Protein AF-A0A937CBD1-F1 (afdb_monomer_lite)

Secondary structure (DSSP, 8-state):
-HHHHHHHHHHHHHHHHHHHHHHHHHHHHHHHHHHHHHHHHHHHHHHHTSHHHHHHHHHHHHHHHHHHHHHHHHHHHHHHHHHHHHHHHHHHHHTT-

Sequence (97 aa):
MKQLIKTIHSKLKDWYYYQELKELSAAAFAIFIVWFLYNYGKIILDWVFTEKGQLYTVFFMAGVVICIAIKMYYRVMVIKYHDKDTQIELFSELNKE

Radius of gyration: 22.97 Å; chains: 1; bounding box: 50×26×62 Å

Foldseek 3Di:
DVVVVVVVVVVVVVVVVVVVVVVVVVVVVVVVVVVCCVVCVVVLVVQCPDPVNVVVVVVVVVVVVVVVVVVVVVVVVVVVVVVVVVVVVVVVVVVVD

pLDDT: m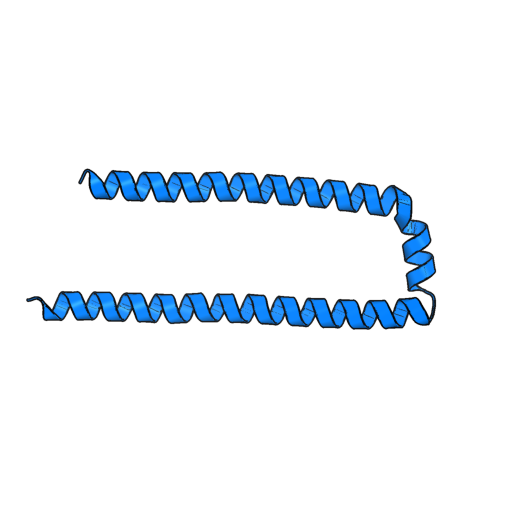ean 72.54, std 13.59, range [42.34, 91.38]

Structure (mmCIF, N/CA/C/O backbone):
data_AF-A0A937CBD1-F1
#
_entry.id   AF-A0A937CBD1-F1
#
loop_
_atom_site.group_PDB
_atom_site.id
_atom_site.type_symbol
_atom_site.label_atom_id
_atom_site.label_alt_id
_atom_site.label_comp_id
_atom_site.label_asym_id
_atom_site.label_entity_id
_atom_site.label_seq_id
_atom_site.pdbx_PDB_ins_code
_atom_site.Cartn_x
_atom_site.Cartn_y
_atom_site.Cartn_z
_atom_site.occupancy
_atom_site.B_iso_or_equiv
_atom_site.auth_seq_id
_atom_site.auth_comp_id
_atom_site.auth_asym_id
_atom_site.auth_atom_id
_atom_site.pdbx_PDB_model_num
ATOM 1 N N . MET A 1 1 ? -32.453 12.299 27.521 1.00 49.97 1 MET A N 1
ATOM 2 C CA . MET A 1 1 ? -32.849 12.462 26.097 1.00 49.97 1 MET A CA 1
ATOM 3 C C . MET A 1 1 ? -31.948 13.400 25.286 1.00 49.97 1 MET A C 1
ATOM 5 O O . MET A 1 1 ? -31.414 12.946 24.284 1.00 49.97 1 MET A O 1
ATOM 9 N N . LYS A 1 2 ? -31.715 14.664 25.684 1.00 49.94 2 LYS A N 1
ATOM 10 C CA . LYS A 1 2 ? -30.884 15.608 24.893 1.00 49.94 2 LYS A CA 1
ATOM 11 C C . LYS A 1 2 ? -29.427 15.158 24.668 1.00 49.94 2 LYS A C 1
ATOM 13 O O . LYS A 1 2 ? -28.897 15.392 23.590 1.00 49.94 2 LYS A O 1
ATOM 18 N N . GLN A 1 3 ? -28.795 14.499 25.645 1.00 53.56 3 GLN A N 1
ATOM 19 C CA . GLN A 1 3 ? -27.431 13.962 25.497 1.00 53.56 3 GLN A CA 1
ATOM 20 C C . GLN A 1 3 ? -27.368 12.775 24.527 1.00 53.56 3 GLN A C 1
ATOM 22 O O . GLN A 1 3 ? -26.533 12.782 23.635 1.00 53.56 3 GLN A O 1
ATOM 27 N N . LEU A 1 4 ? -28.303 11.823 24.627 1.00 54.75 4 LEU A N 1
ATOM 28 C CA . LEU A 1 4 ? -28.409 10.674 23.716 1.00 54.75 4 LEU A CA 1
ATOM 29 C C . LEU A 1 4 ? -28.546 11.104 22.249 1.00 54.75 4 LEU A C 1
ATOM 31 O O . LEU A 1 4 ? -27.819 10.611 21.393 1.00 54.75 4 LEU A O 1
ATOM 35 N N . ILE A 1 5 ? -29.409 12.084 21.968 1.00 58.75 5 ILE A N 1
ATOM 36 C CA . ILE A 1 5 ? -29.596 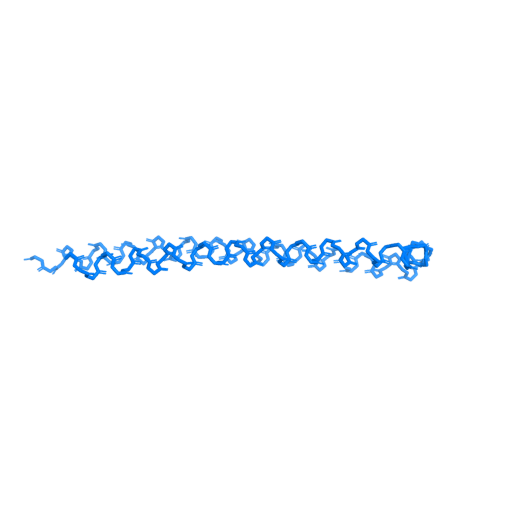12.613 20.607 1.00 58.75 5 ILE A CA 1
ATOM 37 C C . ILE A 1 5 ? -28.313 13.292 20.102 1.00 58.75 5 ILE A C 1
ATOM 39 O O . ILE A 1 5 ? -27.936 13.105 18.948 1.00 58.75 5 ILE A O 1
ATOM 43 N N . LYS A 1 6 ? -27.595 14.024 20.965 1.00 54.03 6 LYS A N 1
ATOM 44 C CA . LYS A 1 6 ? -26.311 14.655 20.615 1.00 54.03 6 LYS A CA 1
ATOM 45 C C . LYS A 1 6 ? -25.232 13.623 20.276 1.00 54.03 6 LYS A C 1
ATOM 47 O O . LYS A 1 6 ? -24.532 13.798 19.284 1.00 54.03 6 LYS A O 1
ATOM 52 N N . THR A 1 7 ? -25.126 12.549 21.058 1.00 63.47 7 THR A N 1
ATOM 53 C CA . THR A 1 7 ? -24.139 11.479 20.844 1.00 63.47 7 THR A CA 1
ATOM 54 C C . THR A 1 7 ? -24.434 10.681 19.576 1.00 63.47 7 THR A C 1
ATOM 56 O O . THR A 1 7 ? -23.517 10.375 18.818 1.00 63.47 7 THR A O 1
ATOM 59 N N . ILE A 1 8 ? -25.709 10.390 19.299 1.00 60.75 8 ILE A N 1
ATOM 60 C CA . ILE A 1 8 ? -26.123 9.708 18.065 1.00 60.75 8 ILE A CA 1
ATOM 61 C C . ILE A 1 8 ? -25.824 10.584 16.843 1.00 60.75 8 ILE A C 1
ATOM 63 O O . ILE A 1 8 ? -25.272 10.096 15.860 1.00 60.75 8 ILE A O 1
ATOM 67 N N . HIS A 1 9 ? -26.122 11.884 16.913 1.00 63.47 9 HIS A N 1
ATOM 68 C CA . HIS A 1 9 ? -25.884 12.807 15.804 1.00 63.47 9 HIS A CA 1
ATOM 69 C C . HIS A 1 9 ? -24.387 13.038 15.537 1.00 63.47 9 HIS A C 1
ATOM 71 O O . HIS A 1 9 ? -23.979 13.095 14.380 1.00 63.47 9 HIS A O 1
ATOM 77 N N . SER A 1 10 ? -23.554 13.114 16.584 1.00 59.31 10 SER A N 1
ATOM 78 C CA . SER A 1 10 ? -22.092 13.182 16.434 1.00 59.31 10 SER A CA 1
ATOM 79 C C . SER A 1 10 ? -21.538 11.900 15.811 1.00 59.31 10 SER A C 1
ATOM 81 O O . SER A 1 10 ? -20.811 11.989 14.827 1.00 59.31 10 SER A O 1
ATOM 83 N N . LYS A 1 11 ? -21.946 10.719 16.299 1.00 60.81 11 LYS A N 1
ATOM 84 C CA . LYS A 1 11 ? -21.495 9.437 15.736 1.00 60.81 11 LYS A CA 1
ATOM 85 C C . LYS A 1 11 ? -21.907 9.267 14.273 1.00 60.81 11 LYS A C 1
ATOM 87 O O . LYS A 1 11 ? -21.089 8.826 13.480 1.00 60.81 11 LYS A O 1
ATOM 92 N N . LEU A 1 12 ? -23.133 9.643 13.900 1.00 56.78 12 LEU A N 1
ATOM 93 C CA . LEU A 1 12 ? -23.606 9.596 12.508 1.00 56.78 12 LEU A CA 1
ATOM 94 C C . LEU A 1 12 ? -22.832 10.551 11.599 1.00 56.78 12 LEU A C 1
ATOM 96 O O . LEU A 1 12 ? -22.447 10.167 10.497 1.00 56.78 12 LEU A O 1
ATOM 100 N N . LYS A 1 13 ? -22.587 11.780 12.065 1.00 52.16 13 LYS A N 1
ATOM 101 C CA . LYS A 1 13 ? -21.843 12.781 11.301 1.00 52.16 13 LYS A CA 1
ATOM 102 C C . LYS A 1 13 ? -20.391 12.358 11.093 1.00 52.16 13 LYS A C 1
ATOM 104 O O . LYS A 1 13 ? -19.908 12.464 9.971 1.00 52.16 13 LYS A O 1
ATOM 109 N N . ASP A 1 14 ? -19.736 11.844 12.132 1.00 56.56 14 ASP A N 1
ATOM 110 C CA . ASP A 1 14 ? -18.359 11.356 12.040 1.00 56.56 14 ASP A CA 1
ATOM 111 C C . ASP A 1 14 ? -18.260 10.153 11.103 1.00 56.56 14 ASP A C 1
ATOM 113 O O . ASP A 1 14 ? -17.352 10.109 10.283 1.00 56.56 14 ASP A O 1
ATOM 117 N N . TRP A 1 15 ? -19.214 9.218 11.159 1.00 56.53 15 TRP A N 1
ATOM 118 C CA . TRP A 1 15 ? -19.231 8.042 10.284 1.00 56.53 15 TRP A CA 1
ATOM 119 C C . TRP A 1 15 ? -19.436 8.414 8.811 1.00 56.53 15 TRP A C 1
ATOM 121 O O . TRP A 1 15 ? -18.713 7.922 7.946 1.00 56.53 15 TRP A O 1
ATOM 131 N N . TYR A 1 16 ? -20.368 9.330 8.540 1.00 55.47 16 TYR A N 1
ATOM 132 C CA . TYR A 1 16 ? -20.672 9.807 7.192 1.00 55.47 16 TYR A CA 1
ATOM 133 C C . TYR A 1 16 ? -19.504 10.610 6.593 1.00 55.47 16 TYR A C 1
ATOM 135 O O . TYR A 1 16 ? -19.044 10.303 5.495 1.00 55.47 16 TYR A O 1
ATOM 143 N N . TYR A 1 17 ? -18.930 11.555 7.351 1.00 55.91 17 TYR A N 1
ATOM 144 C CA . TYR A 1 17 ? -17.746 12.307 6.913 1.00 55.91 17 TYR A CA 1
ATOM 145 C C . TYR A 1 17 ? -16.526 11.404 6.699 1.00 55.91 17 TYR A C 1
ATOM 147 O O . TYR A 1 17 ? -15.788 11.596 5.733 1.00 55.91 17 TYR A O 1
ATOM 155 N N . TYR A 1 18 ? -16.305 10.408 7.568 1.00 59.34 18 TYR A N 1
ATOM 156 C CA . TYR A 1 18 ? -15.208 9.452 7.388 1.00 59.34 18 TYR A CA 1
ATOM 157 C C . TYR A 1 18 ? -15.387 8.594 6.141 1.00 59.34 18 TYR A C 1
ATOM 159 O O . TYR A 1 18 ? -14.397 8.230 5.507 1.00 59.34 18 TYR A O 1
ATOM 167 N N . GLN A 1 19 ? -16.626 8.244 5.802 1.00 65.69 19 GLN A N 1
ATOM 168 C CA . GLN A 1 19 ? -16.912 7.429 4.633 1.00 65.69 19 GLN A CA 1
ATOM 169 C C . GLN A 1 19 ? -16.664 8.210 3.339 1.00 65.69 19 GLN A C 1
ATOM 171 O O . GLN A 1 19 ? -15.934 7.721 2.479 1.00 65.69 19 GLN A O 1
ATOM 176 N N . GLU A 1 20 ? -17.146 9.450 3.244 1.00 65.06 20 GLU A N 1
ATOM 177 C CA . GLU A 1 20 ? -16.898 10.307 2.078 1.00 65.06 20 GLU A CA 1
ATOM 178 C C . GLU A 1 20 ? -15.404 10.633 1.905 1.00 65.06 20 GLU A C 1
ATOM 180 O O . GLU A 1 20 ? -14.868 10.532 0.802 1.00 65.06 20 GLU A O 1
ATOM 185 N N . LEU A 1 21 ? -14.682 10.936 2.993 1.00 67.69 21 LEU A N 1
ATOM 186 C CA . LEU A 1 21 ? -13.224 11.134 2.956 1.00 67.69 21 LEU A CA 1
ATOM 187 C C . LEU A 1 21 ? -12.471 9.871 2.521 1.00 67.69 21 LEU A C 1
ATOM 189 O O . LEU A 1 21 ? -11.462 9.947 1.811 1.00 67.69 21 LEU A O 1
ATOM 193 N N . LYS A 1 22 ? -12.948 8.696 2.933 1.00 71.56 22 LYS A N 1
ATOM 194 C CA . LYS A 1 22 ? -12.368 7.410 2.536 1.00 71.56 22 LYS A CA 1
ATOM 195 C C . LYS A 1 22 ? -12.604 7.119 1.054 1.00 71.56 22 LYS A C 1
ATOM 197 O O . LYS A 1 22 ? -11.698 6.627 0.387 1.00 71.56 22 LYS A O 1
ATOM 202 N N . GLU A 1 23 ? -13.782 7.436 0.533 1.00 73.69 23 GLU A N 1
ATOM 203 C CA . GLU A 1 23 ? -14.103 7.282 -0.889 1.00 73.69 23 GLU A CA 1
ATOM 204 C C . GLU A 1 23 ? -13.314 8.275 -1.753 1.00 73.69 23 GLU A C 1
ATOM 206 O O . GLU A 1 23 ? -12.708 7.873 -2.747 1.00 73.69 23 GLU A O 1
ATOM 211 N N . LEU A 1 24 ? -13.208 9.536 -1.326 1.00 73.50 24 LEU A N 1
ATOM 212 C CA . LEU A 1 24 ? -12.393 10.559 -1.990 1.00 73.50 24 LEU A CA 1
ATOM 213 C C . LEU A 1 24 ? -10.904 10.202 -2.011 1.00 73.50 24 LEU A C 1
ATOM 215 O O . LEU A 1 24 ? -10.258 10.313 -3.052 1.00 73.50 24 LEU A O 1
ATOM 219 N N . SER A 1 25 ? -10.350 9.744 -0.887 1.00 71.56 25 SER A N 1
ATOM 220 C CA . SER A 1 25 ? -8.946 9.314 -0.830 1.00 71.56 25 SER A CA 1
ATOM 221 C C . SER A 1 25 ? -8.693 8.055 -1.659 1.00 71.56 25 SER A C 1
ATOM 223 O O . SER A 1 25 ? -7.666 7.977 -2.332 1.00 71.56 25 SER A O 1
ATOM 225 N N . ALA A 1 26 ? -9.634 7.105 -1.692 1.00 76.12 26 ALA A N 1
ATOM 226 C CA . ALA A 1 26 ? -9.548 5.936 -2.564 1.00 76.12 26 ALA A CA 1
ATOM 227 C C . ALA A 1 26 ? -9.606 6.320 -4.051 1.00 76.12 26 ALA A C 1
ATOM 229 O O . ALA A 1 26 ? -8.810 5.811 -4.841 1.00 76.12 26 ALA A O 1
ATOM 230 N N . ALA A 1 27 ? -10.489 7.247 -4.432 1.00 78.50 27 ALA A N 1
ATOM 231 C CA . ALA A 1 27 ? -10.588 7.753 -5.798 1.00 78.50 27 ALA A CA 1
ATOM 232 C C . ALA A 1 27 ? -9.320 8.514 -6.216 1.00 78.50 27 ALA A C 1
ATOM 234 O O . ALA A 1 27 ? -8.772 8.259 -7.288 1.00 78.50 27 ALA A O 1
ATOM 235 N N . ALA A 1 28 ? -8.800 9.386 -5.348 1.00 79.62 28 ALA A N 1
ATOM 236 C CA . ALA A 1 28 ? -7.543 10.093 -5.583 1.00 79.62 28 ALA A CA 1
ATOM 237 C C . ALA A 1 28 ? -6.366 9.117 -5.741 1.00 79.62 28 ALA A C 1
ATOM 239 O O . ALA A 1 28 ? -5.543 9.273 -6.643 1.00 79.62 28 ALA A O 1
ATOM 240 N N . PHE A 1 29 ? -6.318 8.070 -4.914 1.00 81.69 29 PHE A N 1
ATOM 241 C CA . PHE A 1 29 ? -5.300 7.029 -5.003 1.00 81.69 29 PHE A CA 1
ATOM 242 C C . PHE A 1 29 ? -5.415 6.214 -6.298 1.00 81.69 29 PHE A C 1
ATOM 244 O O . PHE A 1 29 ? -4.404 5.940 -6.942 1.00 81.69 29 PHE A O 1
ATOM 251 N N . ALA A 1 30 ? -6.634 5.880 -6.729 1.00 81.00 30 ALA A N 1
ATOM 252 C CA . ALA A 1 30 ? -6.869 5.192 -7.995 1.00 81.00 30 ALA A CA 1
ATOM 253 C C . ALA A 1 30 ? -6.413 6.037 -9.195 1.00 81.00 30 ALA A C 1
ATOM 255 O O . ALA A 1 30 ? -5.685 5.536 -10.052 1.00 81.00 30 ALA A O 1
ATOM 256 N N . ILE A 1 31 ? -6.767 7.327 -9.230 1.00 86.50 31 ILE A N 1
ATOM 257 C CA . ILE A 1 31 ? -6.324 8.260 -10.280 1.00 86.50 31 ILE A CA 1
ATOM 258 C C . ILE A 1 31 ? -4.796 8.366 -10.292 1.00 86.50 31 ILE A C 1
ATOM 260 O O . ILE A 1 31 ? -4.184 8.303 -11.358 1.00 86.50 31 ILE A O 1
ATOM 264 N N . PHE A 1 32 ? -4.174 8.470 -9.116 1.00 87.69 32 PHE A N 1
ATOM 265 C CA . PHE A 1 32 ? -2.722 8.521 -8.989 1.00 87.69 32 PHE A CA 1
ATOM 266 C C . PHE A 1 32 ? -2.048 7.253 -9.529 1.00 87.69 32 PHE A C 1
ATOM 268 O O . PHE A 1 32 ? -1.100 7.356 -10.306 1.00 87.69 32 PHE A O 1
ATOM 275 N N . ILE A 1 33 ? -2.557 6.065 -9.184 1.00 85.19 33 ILE A N 1
ATOM 276 C CA . ILE A 1 33 ? -2.040 4.789 -9.703 1.00 85.19 33 ILE A CA 1
ATOM 277 C C . ILE A 1 33 ? -2.154 4.737 -11.225 1.00 85.19 33 ILE A C 1
ATOM 279 O O . ILE A 1 33 ? -1.192 4.366 -11.896 1.00 85.19 33 ILE A O 1
ATOM 283 N N . VAL A 1 34 ? -3.307 5.113 -11.780 1.00 85.31 34 VAL A N 1
ATOM 284 C CA . VAL A 1 34 ? -3.534 5.092 -13.231 1.00 85.31 34 VAL A CA 1
ATOM 285 C C . VAL A 1 34 ? -2.588 6.058 -13.941 1.00 85.31 34 VAL A C 1
ATOM 287 O O . VAL A 1 34 ? -1.950 5.678 -14.921 1.00 85.31 34 VAL A O 1
ATOM 290 N N . TRP A 1 35 ? -2.433 7.278 -13.423 1.00 90.62 35 TRP A N 1
ATOM 291 C CA . TRP A 1 35 ? -1.488 8.256 -13.962 1.00 90.62 35 TRP A CA 1
ATOM 292 C C . TRP A 1 35 ? -0.040 7.753 -13.889 1.00 90.62 35 TRP A C 1
ATOM 294 O O . TRP A 1 35 ? 0.715 7.877 -14.855 1.00 90.62 35 TRP A O 1
ATOM 304 N N . PHE A 1 36 ? 0.344 7.140 -12.772 1.00 87.00 36 PHE A N 1
ATOM 305 C CA . PHE A 1 36 ? 1.682 6.597 -12.571 1.00 87.00 36 PHE A CA 1
ATOM 306 C C . PHE A 1 36 ? 1.977 5.427 -13.520 1.00 87.00 36 PHE A C 1
ATOM 308 O O . PHE A 1 36 ? 3.034 5.398 -14.150 1.00 87.00 36 PHE A O 1
ATOM 315 N N . LEU A 1 37 ? 1.028 4.504 -13.693 1.00 85.69 37 LEU A N 1
ATOM 316 C CA . LEU A 1 37 ? 1.141 3.400 -14.650 1.00 85.69 37 LEU A CA 1
ATOM 317 C C . LEU A 1 37 ? 1.191 3.898 -16.097 1.00 85.69 37 LEU A C 1
ATOM 319 O O . LEU A 1 37 ? 1.969 3.371 -16.887 1.00 85.69 37 LEU A O 1
ATOM 323 N N . TYR A 1 38 ? 0.412 4.922 -16.444 1.00 85.12 38 TYR A N 1
ATOM 324 C CA . TYR A 1 38 ? 0.426 5.497 -17.788 1.00 85.12 38 TYR A CA 1
ATOM 325 C C . TYR A 1 38 ? 1.787 6.117 -18.140 1.00 85.12 38 TYR A C 1
ATOM 327 O O . TYR A 1 38 ? 2.300 5.892 -19.233 1.00 85.12 38 TYR A O 1
ATOM 335 N N . ASN A 1 39 ? 2.399 6.856 -17.209 1.00 88.12 39 ASN A N 1
ATOM 336 C CA . ASN A 1 39 ? 3.668 7.545 -17.463 1.00 88.12 39 ASN A CA 1
ATOM 337 C C . ASN A 1 39 ? 4.901 6.642 -17.285 1.00 88.12 39 ASN A C 1
ATOM 339 O O . ASN A 1 39 ? 5.859 6.755 -18.047 1.00 88.12 39 ASN A O 1
ATOM 343 N N . TYR A 1 40 ? 4.891 5.747 -16.294 1.00 86.50 40 TYR A N 1
ATOM 344 C CA . TYR A 1 40 ? 6.079 4.987 -15.877 1.00 86.50 40 TYR A CA 1
ATOM 345 C C . TYR A 1 40 ? 5.913 3.467 -15.960 1.00 86.50 40 TYR A C 1
ATOM 347 O O . TYR A 1 40 ? 6.886 2.739 -15.759 1.00 86.50 40 TYR A O 1
ATOM 355 N N . GLY A 1 41 ? 4.722 2.960 -16.284 1.00 78.62 41 GLY A N 1
ATOM 356 C CA . GLY A 1 41 ? 4.416 1.528 -16.232 1.00 78.62 41 GLY A CA 1
ATOM 357 C C . GLY A 1 41 ? 5.339 0.669 -17.091 1.00 78.62 41 GLY A C 1
ATOM 358 O O . GLY A 1 41 ? 5.779 -0.380 -16.635 1.00 78.62 41 GLY A O 1
ATOM 359 N N . LYS A 1 42 ? 5.712 1.134 -18.291 1.00 81.31 42 LYS A N 1
ATOM 360 C CA . LYS A 1 42 ? 6.632 0.397 -19.173 1.00 81.31 42 LYS A CA 1
ATOM 361 C C . LYS A 1 42 ? 8.038 0.264 -18.570 1.00 81.31 42 LYS A C 1
ATOM 363 O O . LYS A 1 42 ? 8.581 -0.830 -18.529 1.00 81.31 42 LYS A O 1
ATOM 368 N N . ILE A 1 43 ? 8.580 1.360 -18.032 1.00 84.50 43 ILE A N 1
ATOM 369 C CA . ILE A 1 43 ? 9.912 1.394 -17.401 1.00 84.50 43 ILE A CA 1
ATOM 370 C C . ILE A 1 43 ? 9.939 0.500 -16.1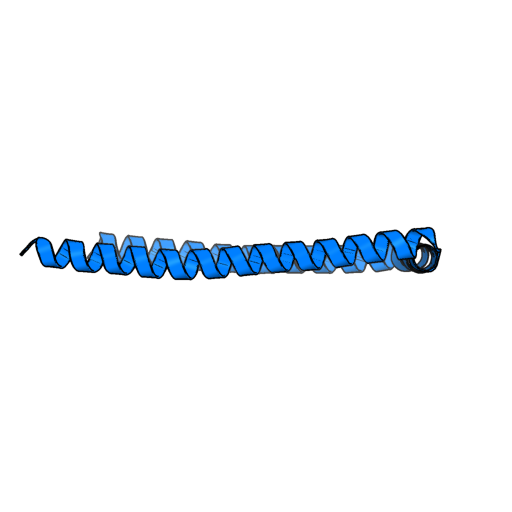57 1.00 84.50 43 ILE A C 1
ATOM 372 O O . ILE A 1 43 ? 10.909 -0.213 -15.916 1.00 84.50 43 ILE A O 1
ATOM 376 N N . ILE A 1 44 ? 8.864 0.527 -15.369 1.00 79.88 44 ILE A N 1
ATOM 377 C CA . ILE A 1 44 ? 8.746 -0.278 -14.152 1.00 79.88 44 ILE A CA 1
ATOM 378 C C . ILE A 1 44 ? 8.617 -1.759 -14.493 1.00 79.88 44 ILE A C 1
ATOM 380 O O . ILE A 1 44 ? 9.273 -2.572 -13.852 1.00 79.88 44 ILE A O 1
ATOM 384 N N . LEU A 1 45 ? 7.816 -2.117 -15.499 1.00 80.62 45 LEU A N 1
ATOM 385 C CA . LEU A 1 45 ? 7.686 -3.505 -15.940 1.00 80.62 45 LEU A CA 1
ATOM 386 C C . LEU A 1 45 ? 9.029 -4.056 -16.418 1.00 80.62 45 LEU A C 1
ATOM 388 O O . LEU A 1 45 ? 9.448 -5.104 -15.931 1.00 80.62 45 LEU A O 1
ATOM 392 N N . ASP A 1 46 ? 9.742 -3.319 -17.271 1.00 80.75 46 ASP A N 1
ATOM 393 C CA . ASP A 1 46 ? 11.073 -3.720 -17.739 1.00 80.75 46 ASP A CA 1
ATOM 394 C C . ASP A 1 46 ? 12.058 -3.872 -16.564 1.00 80.75 46 ASP A C 1
ATOM 396 O O . ASP A 1 46 ? 12.834 -4.828 -16.513 1.00 80.75 46 ASP A O 1
ATOM 400 N N . TRP A 1 47 ? 11.977 -2.991 -15.561 1.00 83.06 47 TRP A N 1
ATOM 401 C CA . TRP A 1 47 ? 12.794 -3.080 -14.351 1.00 83.06 47 TRP A CA 1
ATOM 402 C C . TRP A 1 47 ? 12.438 -4.285 -13.463 1.00 83.06 47 TRP A C 1
ATOM 404 O O . TRP A 1 47 ? 13.337 -4.922 -12.910 1.00 83.06 47 TRP A O 1
ATOM 414 N N . VAL A 1 48 ? 11.158 -4.652 -13.345 1.00 81.19 48 VAL A N 1
ATOM 415 C CA . VAL A 1 48 ? 10.711 -5.818 -12.557 1.00 81.19 48 VAL A CA 1
ATOM 416 C C . VAL A 1 48 ? 11.247 -7.127 -13.141 1.00 81.19 48 VAL A C 1
ATOM 418 O O . VAL A 1 48 ? 11.541 -8.048 -12.381 1.00 81.19 48 VAL A O 1
ATOM 421 N N . PHE A 1 49 ? 11.435 -7.210 -14.462 1.00 83.06 49 PHE A N 1
ATOM 422 C CA . PHE A 1 49 ? 11.983 -8.407 -15.108 1.00 83.06 49 PHE A CA 1
ATOM 423 C C . PHE A 1 49 ? 13.505 -8.561 -14.973 1.00 83.06 49 PHE A C 1
ATOM 425 O O . PHE A 1 49 ? 14.024 -9.647 -15.229 1.00 83.06 49 PHE A O 1
ATOM 432 N N . THR A 1 50 ? 14.228 -7.536 -14.515 1.00 88.75 50 THR A N 1
ATOM 433 C CA . THR A 1 50 ? 15.649 -7.671 -14.149 1.00 88.75 50 THR A CA 1
ATOM 434 C C . THR A 1 50 ? 15.833 -8.472 -12.855 1.00 88.75 50 THR A C 1
ATOM 436 O O . THR A 1 50 ? 15.036 -8.343 -11.930 1.00 88.75 50 THR A O 1
ATOM 439 N N . GLU A 1 51 ? 16.943 -9.209 -12.716 1.00 83.56 51 GLU A N 1
ATOM 440 C CA . GLU A 1 51 ? 17.263 -10.004 -11.507 1.00 83.56 51 GLU A CA 1
ATOM 441 C C . GLU A 1 51 ? 17.159 -9.189 -10.204 1.00 83.56 51 GLU A C 1
ATOM 443 O O . GLU A 1 51 ? 16.588 -9.635 -9.208 1.00 83.56 51 GLU A O 1
ATOM 448 N N . LYS A 1 52 ? 17.656 -7.944 -10.221 1.00 82.50 52 LYS A N 1
ATOM 449 C CA . LYS A 1 52 ? 17.552 -7.028 -9.077 1.00 82.50 52 LYS A CA 1
ATOM 450 C C . LYS A 1 52 ? 16.099 -6.638 -8.790 1.00 82.50 52 LYS A C 1
ATOM 452 O O . LYS A 1 52 ? 15.702 -6.609 -7.629 1.00 82.50 52 LYS A O 1
ATOM 457 N N . GLY A 1 53 ? 15.304 -6.367 -9.825 1.00 79.94 53 GLY A N 1
ATOM 458 C CA . GLY A 1 53 ? 13.895 -5.987 -9.691 1.00 79.94 53 GLY A CA 1
ATOM 459 C C . GLY A 1 53 ? 13.024 -7.121 -9.157 1.00 79.94 53 GLY A C 1
ATOM 460 O O . GLY A 1 53 ? 12.158 -6.878 -8.315 1.00 79.94 53 GLY A O 1
ATOM 461 N N . GLN A 1 54 ? 13.307 -8.367 -9.540 1.00 81.12 54 GLN A N 1
ATOM 462 C CA . GLN A 1 54 ? 12.620 -9.543 -9.001 1.00 81.12 54 GLN A CA 1
ATOM 463 C C . GLN A 1 54 ? 12.839 -9.675 -7.490 1.00 81.12 54 GLN A C 1
ATOM 465 O O . GLN A 1 54 ? 11.879 -9.845 -6.738 1.00 81.12 54 GLN A O 1
ATOM 470 N N . LEU A 1 55 ? 14.082 -9.512 -7.026 1.00 88.00 55 LEU A N 1
ATOM 471 C CA . LEU A 1 55 ? 14.418 -9.582 -5.604 1.00 88.00 55 LEU A CA 1
ATOM 472 C C . LEU A 1 55 ? 13.677 -8.508 -4.792 1.00 88.00 55 LEU A C 1
ATOM 474 O O . LEU A 1 55 ? 13.029 -8.830 -3.795 1.00 88.00 55 LEU A O 1
ATOM 478 N N . TYR A 1 56 ? 13.687 -7.250 -5.248 1.00 86.38 56 TYR A N 1
ATOM 479 C CA . TYR A 1 56 ? 12.919 -6.179 -4.598 1.00 86.38 56 TYR A CA 1
ATOM 480 C C . TYR A 1 56 ? 11.410 -6.442 -4.610 1.00 86.38 56 TYR A C 1
ATOM 482 O O . TYR A 1 56 ? 10.736 -6.165 -3.617 1.00 86.38 56 TYR A O 1
ATOM 490 N N . THR A 1 57 ? 10.883 -7.017 -5.691 1.00 85.88 57 THR A N 1
ATOM 491 C CA . THR A 1 57 ? 9.461 -7.376 -5.798 1.00 85.88 57 THR A CA 1
ATOM 492 C C . THR A 1 57 ? 9.069 -8.421 -4.751 1.00 85.88 57 THR A C 1
ATOM 494 O O . THR A 1 57 ? 8.034 -8.279 -4.098 1.00 85.88 57 THR A O 1
ATOM 497 N N . VAL A 1 58 ? 9.919 -9.426 -4.518 1.00 86.94 58 VAL A N 1
ATOM 498 C CA . VAL A 1 58 ? 9.698 -10.450 -3.483 1.00 86.94 58 VAL A CA 1
ATOM 499 C C . VAL A 1 58 ? 9.710 -9.835 -2.080 1.00 86.94 58 VAL A C 1
ATOM 501 O O . VAL A 1 58 ? 8.801 -10.101 -1.290 1.00 86.94 58 VAL A O 1
ATOM 504 N N . PHE A 1 59 ? 10.679 -8.967 -1.771 1.00 89.81 59 PHE A N 1
ATOM 505 C CA . PHE A 1 59 ? 10.710 -8.254 -0.486 1.00 89.81 59 PHE A CA 1
ATOM 506 C C . PHE A 1 59 ? 9.478 -7.364 -0.289 1.00 89.81 59 PHE A C 1
ATOM 508 O O . PHE A 1 59 ? 8.911 -7.328 0.805 1.00 89.81 59 PHE A O 1
ATOM 515 N N . PHE A 1 60 ? 9.026 -6.689 -1.346 1.00 87.00 60 PHE A N 1
ATOM 516 C CA . PHE A 1 60 ? 7.813 -5.880 -1.307 1.00 87.00 60 PHE A CA 1
ATOM 517 C C . PHE A 1 60 ? 6.569 -6.735 -1.025 1.00 87.00 60 PHE A C 1
ATOM 519 O O . PHE A 1 60 ? 5.791 -6.404 -0.130 1.00 87.00 60 PHE A O 1
ATOM 526 N N . MET A 1 61 ? 6.408 -7.869 -1.716 1.00 89.19 61 MET A N 1
ATOM 527 C CA . MET A 1 61 ? 5.314 -8.814 -1.460 1.00 89.19 61 MET A CA 1
ATOM 528 C C . MET A 1 61 ? 5.328 -9.335 -0.018 1.00 89.19 61 MET A C 1
ATOM 530 O O . MET A 1 61 ? 4.282 -9.349 0.634 1.00 89.19 61 MET A O 1
ATOM 534 N N . ALA A 1 62 ? 6.498 -9.700 0.512 1.00 90.50 62 ALA A N 1
ATOM 535 C CA . ALA A 1 62 ? 6.632 -10.118 1.906 1.00 90.50 62 ALA A CA 1
ATOM 536 C C . ALA A 1 62 ? 6.201 -9.004 2.879 1.00 90.50 62 ALA A C 1
ATOM 538 O O . ALA A 1 62 ? 5.444 -9.257 3.818 1.00 90.50 62 ALA A O 1
ATOM 539 N N . GLY A 1 63 ? 6.605 -7.757 2.618 1.00 90.31 63 GLY A N 1
ATOM 540 C CA . GLY A 1 63 ? 6.171 -6.592 3.393 1.00 90.31 63 GLY A CA 1
ATOM 541 C C . GLY A 1 63 ? 4.653 -6.388 3.368 1.00 90.31 63 GLY A C 1
ATOM 542 O O . GLY A 1 63 ? 4.044 -6.165 4.415 1.00 90.31 63 GLY A O 1
ATOM 543 N N . VAL A 1 64 ? 4.016 -6.537 2.201 1.00 89.81 64 VAL A N 1
ATOM 544 C CA . VAL A 1 64 ? 2.550 -6.460 2.063 1.00 89.81 64 VAL A CA 1
ATOM 545 C C . VAL A 1 64 ? 1.858 -7.524 2.920 1.00 89.81 64 VAL A C 1
ATOM 547 O O . VAL A 1 64 ? 0.908 -7.202 3.637 1.00 89.81 64 VAL A O 1
ATOM 550 N N . VAL A 1 65 ? 2.353 -8.765 2.909 1.00 91.31 65 VAL A N 1
ATOM 551 C CA . VAL A 1 65 ? 1.815 -9.853 3.744 1.00 91.31 65 VAL A CA 1
ATOM 552 C C . VAL A 1 65 ? 1.935 -9.521 5.235 1.00 91.31 65 VAL A C 1
ATOM 554 O O . VAL A 1 65 ? 0.961 -9.685 5.973 1.00 91.31 65 VAL A O 1
ATOM 557 N N . ILE A 1 66 ? 3.078 -8.988 5.681 1.00 91.38 66 ILE A N 1
ATOM 558 C CA . ILE A 1 66 ? 3.283 -8.570 7.079 1.00 91.38 66 ILE A CA 1
ATOM 559 C C . ILE A 1 66 ? 2.309 -7.449 7.466 1.00 91.38 66 ILE A C 1
ATOM 561 O O . ILE A 1 66 ? 1.652 -7.535 8.503 1.00 91.38 66 ILE A O 1
ATOM 565 N N . CYS A 1 67 ? 2.149 -6.423 6.628 1.00 87.12 67 CYS A N 1
ATOM 566 C CA . CYS A 1 67 ? 1.199 -5.335 6.875 1.00 87.12 67 CYS A CA 1
ATOM 567 C C . CYS A 1 67 ? -0.248 -5.841 6.980 1.00 87.12 67 CYS A C 1
ATOM 569 O O . CYS A 1 67 ? -1.003 -5.401 7.853 1.00 87.12 67 CYS A O 1
ATOM 571 N N . ILE A 1 68 ? -0.637 -6.787 6.122 1.00 86.19 68 ILE A N 1
ATOM 572 C CA . ILE A 1 68 ? -1.953 -7.431 6.177 1.00 86.19 68 ILE A CA 1
ATOM 573 C C . ILE A 1 68 ? -2.115 -8.218 7.486 1.00 86.19 68 ILE A C 1
ATOM 575 O O . ILE A 1 68 ? -3.158 -8.101 8.135 1.00 86.19 68 ILE A O 1
ATOM 579 N N . ALA A 1 69 ? -1.091 -8.963 7.910 1.00 87.56 69 ALA A N 1
ATOM 580 C CA . ALA A 1 69 ? -1.101 -9.693 9.175 1.00 87.56 69 ALA A CA 1
ATOM 581 C C . ALA A 1 69 ? -1.246 -8.748 10.381 1.00 87.56 69 ALA A C 1
ATOM 583 O O . ALA A 1 69 ? -2.103 -8.980 11.233 1.00 87.56 69 ALA A O 1
ATOM 584 N N . ILE A 1 70 ? -0.495 -7.639 10.416 1.00 86.94 70 ILE A N 1
ATOM 585 C CA . ILE A 1 70 ? -0.609 -6.600 11.453 1.00 86.94 70 ILE A CA 1
ATOM 586 C C . ILE A 1 70 ? -2.026 -6.017 11.471 1.00 86.94 70 ILE A C 1
ATOM 588 O O . ILE A 1 70 ? -2.646 -5.921 12.530 1.00 86.94 70 ILE A O 1
ATOM 592 N N . LYS A 1 71 ? -2.581 -5.670 10.305 1.00 82.44 71 LYS A N 1
ATOM 593 C CA . LYS A 1 71 ? -3.943 -5.128 10.196 1.00 82.44 71 LYS A CA 1
ATOM 594 C C . LYS A 1 71 ? -4.994 -6.110 10.718 1.00 82.44 71 LYS A C 1
ATOM 596 O O . LYS A 1 71 ? -5.913 -5.702 11.428 1.00 82.44 71 LYS A O 1
ATOM 601 N N . MET A 1 72 ? -4.869 -7.394 10.381 1.00 78.56 72 MET A N 1
ATOM 602 C CA . MET A 1 72 ? -5.754 -8.438 10.905 1.00 78.56 72 MET A CA 1
ATOM 603 C C . MET A 1 72 ? -5.601 -8.599 12.418 1.00 78.56 72 MET A C 1
ATOM 605 O O . MET A 1 72 ? -6.609 -8.647 13.121 1.00 78.56 72 MET A O 1
ATOM 609 N N . TYR A 1 73 ? -4.368 -8.606 12.926 1.00 83.56 73 TYR A N 1
ATOM 610 C CA . TYR A 1 73 ? -4.085 -8.681 14.357 1.00 83.56 73 TYR A CA 1
ATOM 611 C C . TYR A 1 73 ? -4.730 -7.523 15.128 1.00 83.56 73 TYR A C 1
ATOM 613 O O . TYR A 1 73 ? -5.461 -7.766 16.087 1.00 83.56 73 TYR A O 1
ATOM 621 N N . TYR A 1 74 ? -4.559 -6.279 14.666 1.00 74.12 74 TYR A N 1
ATOM 622 C CA . TYR A 1 74 ? -5.215 -5.113 15.267 1.00 74.12 74 TYR A CA 1
ATOM 623 C C . TYR A 1 74 ? -6.739 -5.219 15.225 1.00 74.12 74 TYR A C 1
ATOM 625 O O . TYR A 1 74 ? -7.399 -4.909 16.212 1.00 74.12 74 TYR A O 1
ATOM 633 N N . ARG A 1 75 ? -7.319 -5.698 14.118 1.00 74.06 75 ARG A N 1
ATOM 634 C CA . ARG A 1 75 ? -8.773 -5.890 14.022 1.00 74.06 75 ARG A CA 1
ATOM 635 C C . ARG A 1 75 ? -9.282 -6.902 15.051 1.00 74.06 75 ARG A C 1
ATOM 637 O O . ARG A 1 75 ? -10.283 -6.639 15.709 1.00 74.06 75 ARG A O 1
ATOM 644 N N . VAL A 1 76 ? -8.595 -8.034 15.206 1.00 77.00 76 VAL A N 1
ATOM 645 C CA . VAL A 1 76 ? -8.944 -9.066 16.199 1.00 77.00 76 VAL A CA 1
ATOM 646 C C . VAL A 1 76 ? -8.763 -8.543 17.622 1.00 77.00 76 VAL A C 1
ATOM 648 O O . VAL A 1 76 ? -9.605 -8.810 18.477 1.00 77.00 76 VAL A O 1
ATOM 651 N N . MET A 1 77 ? -7.694 -7.785 17.872 1.00 72.88 77 MET A N 1
ATOM 652 C CA . MET A 1 77 ? -7.447 -7.132 19.153 1.00 72.88 77 MET A CA 1
ATOM 653 C C . MET A 1 77 ? -8.609 -6.198 19.500 1.00 72.88 77 MET A C 1
ATOM 655 O O . MET A 1 77 ? -9.253 -6.399 20.520 1.00 72.88 77 MET A O 1
ATOM 659 N N . VAL A 1 78 ? -8.946 -5.248 18.626 1.00 69.25 78 VAL A N 1
ATOM 660 C CA . VAL A 1 78 ? -10.042 -4.298 18.869 1.00 69.25 78 VAL A CA 1
ATOM 661 C C . VAL A 1 78 ? -11.353 -5.023 19.168 1.00 69.25 78 VAL A C 1
ATOM 663 O O . VAL A 1 78 ? -12.010 -4.660 20.131 1.00 69.25 78 VAL A O 1
ATOM 666 N N . ILE A 1 79 ? -11.700 -6.083 18.430 1.00 69.38 79 ILE A N 1
ATOM 667 C CA . ILE A 1 79 ? -12.916 -6.870 18.707 1.00 69.38 79 ILE A CA 1
ATOM 668 C C . ILE A 1 79 ? -12.854 -7.514 20.101 1.00 69.38 79 ILE A C 1
ATOM 670 O O . ILE A 1 79 ? -13.765 -7.329 20.901 1.00 69.38 79 ILE A O 1
ATOM 674 N N . LYS A 1 80 ? -11.758 -8.210 20.438 1.00 64.62 80 LYS A N 1
ATOM 675 C CA . LYS A 1 80 ? -11.612 -8.871 21.748 1.00 64.62 80 LYS A CA 1
ATOM 676 C C . LYS A 1 80 ? -11.602 -7.896 22.925 1.00 64.62 80 LYS A C 1
ATOM 678 O O . LYS A 1 80 ? -12.098 -8.243 23.994 1.00 64.62 80 LYS A O 1
ATOM 683 N N . TYR A 1 81 ? -10.980 -6.729 22.771 1.00 60.25 81 TYR A N 1
ATOM 684 C CA . TYR A 1 81 ? -10.933 -5.721 23.830 1.00 60.25 81 TYR A CA 1
ATOM 685 C C . TYR A 1 81 ? -12.266 -4.985 23.955 1.00 60.25 81 TYR A C 1
ATOM 687 O O . TYR A 1 81 ? -12.709 -4.767 25.074 1.00 60.25 81 TYR A O 1
ATOM 695 N N . HIS A 1 82 ? -12.963 -4.730 22.846 1.00 59.75 82 HIS A N 1
ATOM 696 C CA . HIS A 1 82 ? -14.316 -4.184 22.888 1.00 59.75 82 HIS A CA 1
ATOM 697 C C . HIS A 1 82 ? -15.274 -5.137 23.616 1.00 59.75 82 HIS A C 1
ATOM 699 O O . HIS A 1 82 ? -16.013 -4.697 24.489 1.00 59.75 82 HIS A O 1
ATOM 705 N N . ASP A 1 83 ? -15.217 -6.447 23.351 1.00 56.47 83 ASP A N 1
ATOM 706 C CA . ASP A 1 83 ? -16.046 -7.434 24.061 1.00 56.47 83 ASP A CA 1
ATOM 707 C C . ASP A 1 83 ? -15.750 -7.471 25.571 1.00 56.47 83 ASP A C 1
ATOM 709 O O . ASP A 1 83 ? -16.671 -7.560 26.385 1.00 56.47 83 ASP A O 1
ATOM 713 N N . LYS A 1 84 ? -14.473 -7.360 25.961 1.00 59.00 84 LYS A N 1
ATOM 714 C CA . LYS A 1 84 ? -14.074 -7.302 27.376 1.00 59.00 84 LYS A CA 1
ATOM 715 C C . LYS A 1 84 ? -14.535 -6.022 28.063 1.00 59.00 84 LYS A C 1
ATOM 717 O O . LYS A 1 84 ? -15.050 -6.106 29.175 1.00 59.00 84 LYS A O 1
ATOM 722 N N . ASP A 1 85 ? -14.384 -4.874 27.412 1.00 58.66 85 ASP A N 1
ATOM 723 C CA . ASP A 1 85 ? -14.817 -3.590 27.965 1.00 58.66 85 ASP A CA 1
ATOM 724 C C . ASP A 1 85 ? -16.341 -3.568 28.138 1.00 58.66 85 ASP A C 1
ATOM 726 O O . ASP A 1 85 ? -16.828 -3.178 29.197 1.00 58.66 85 ASP A O 1
ATOM 730 N N . THR A 1 86 ? -17.092 -4.115 27.171 1.00 58.06 86 THR A N 1
ATOM 731 C CA . THR A 1 86 ? -18.560 -4.212 27.270 1.00 58.06 86 THR A CA 1
ATOM 732 C C . THR A 1 86 ? -18.997 -5.113 28.433 1.00 58.06 86 THR A C 1
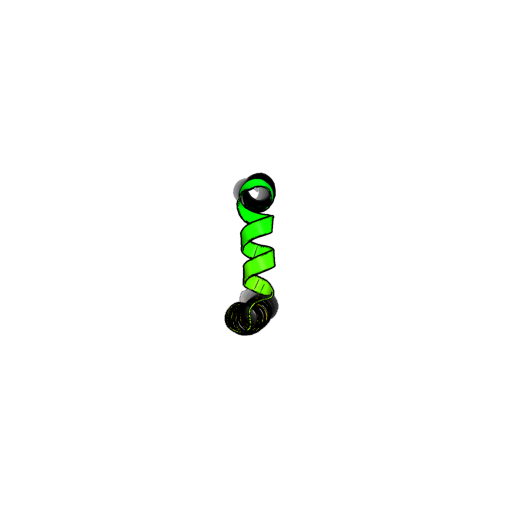ATOM 734 O O . THR A 1 86 ? -19.952 -4.796 29.139 1.00 58.06 86 THR A O 1
ATOM 737 N N . GLN A 1 87 ? -18.295 -6.229 28.675 1.00 55.84 87 GLN A N 1
ATOM 738 C CA . GLN A 1 87 ? -18.579 -7.100 29.822 1.00 55.84 87 GLN A CA 1
ATOM 739 C C . GLN A 1 87 ? -18.279 -6.410 31.157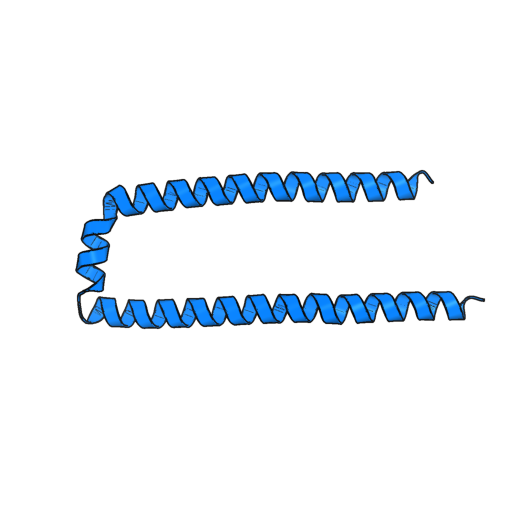 1.00 55.84 87 GLN A C 1
ATOM 741 O O . GLN A 1 87 ? -19.095 -6.487 32.072 1.00 55.84 87 GLN A O 1
ATOM 746 N N . ILE A 1 88 ? -17.140 -5.724 31.280 1.00 59.31 88 ILE A N 1
ATOM 747 C CA . ILE A 1 88 ? -16.768 -5.007 32.510 1.00 59.31 88 ILE A CA 1
ATOM 748 C C . ILE A 1 88 ? -17.798 -3.917 32.834 1.00 59.31 88 ILE A C 1
ATOM 750 O O . ILE A 1 88 ? -18.180 -3.775 33.995 1.00 59.31 88 ILE A O 1
ATOM 754 N N . GLU A 1 89 ? -18.287 -3.193 31.825 1.00 57.66 89 GLU A N 1
ATOM 755 C CA . GLU A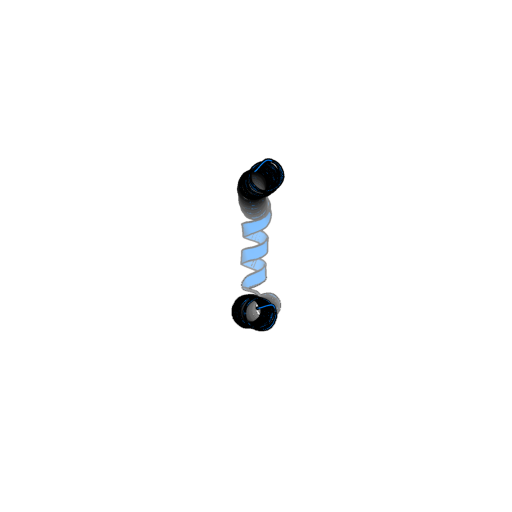 1 89 ? -19.312 -2.159 31.995 1.00 57.66 89 GLU A CA 1
ATOM 756 C C . GLU A 1 89 ? -20.633 -2.761 32.511 1.00 57.66 89 GLU A C 1
ATOM 758 O O . GLU A 1 89 ? -21.132 -2.325 33.551 1.00 57.66 89 GLU A O 1
ATOM 763 N N . LEU A 1 90 ? -21.114 -3.846 31.885 1.00 54.75 90 LEU A N 1
ATOM 764 C CA . LEU A 1 90 ? -22.321 -4.587 32.292 1.00 54.75 90 LEU A CA 1
ATOM 765 C C . LEU A 1 90 ? -22.238 -5.141 33.726 1.00 54.75 90 LEU A C 1
ATOM 767 O O . LEU A 1 90 ? -23.210 -5.062 34.477 1.00 54.75 90 LEU A O 1
ATOM 771 N N . PHE A 1 91 ? -21.084 -5.674 34.141 1.00 58.25 91 PHE A N 1
ATOM 772 C CA . PHE A 1 91 ? -20.889 -6.144 35.519 1.00 58.25 91 PHE A CA 1
ATOM 773 C C . PHE A 1 91 ? -20.726 -4.995 36.525 1.00 58.25 91 PHE A C 1
ATOM 775 O O . PHE A 1 91 ? -21.069 -5.152 37.697 1.00 58.25 91 PHE A O 1
ATOM 782 N N . SER A 1 92 ? -20.224 -3.835 36.094 1.00 54.00 92 SER A N 1
ATOM 783 C CA . SER A 1 92 ? -20.137 -2.646 36.949 1.00 54.00 92 SER A CA 1
ATOM 784 C C . SER A 1 92 ? -21.502 -2.008 37.220 1.00 54.00 92 SER A C 1
ATOM 786 O O . SER A 1 92 ? -21.707 -1.450 38.298 1.00 54.00 92 SER A O 1
ATOM 788 N N . GLU A 1 93 ? -22.431 -2.104 36.267 1.00 56.78 93 GLU A N 1
ATOM 789 C CA . GLU A 1 93 ? -23.812 -1.642 36.427 1.00 56.78 93 GLU A CA 1
ATOM 790 C C . GLU A 1 93 ? -24.612 -2.573 37.344 1.00 56.78 93 GLU A C 1
ATOM 792 O O . GLU A 1 93 ? -25.344 -2.087 38.200 1.00 56.78 93 GLU A O 1
ATOM 797 N N . LEU A 1 94 ? -24.393 -3.890 37.257 1.00 56.38 94 LEU A N 1
ATOM 798 C CA . LEU A 1 94 ? -25.033 -4.882 38.133 1.00 56.38 94 LEU A CA 1
ATOM 799 C C . LEU A 1 94 ? -24.590 -4.806 39.606 1.00 56.38 94 LEU A C 1
ATOM 801 O O . LEU A 1 94 ? -25.342 -5.200 40.485 1.00 56.38 94 LEU A O 1
ATOM 805 N N . ASN A 1 95 ? -23.383 -4.308 39.888 1.00 52.16 95 ASN A N 1
ATOM 806 C CA . ASN A 1 95 ? -22.869 -4.125 41.256 1.00 52.16 95 ASN A CA 1
ATOM 807 C C . ASN A 1 95 ? -23.287 -2.789 41.903 1.00 52.16 95 ASN A C 1
ATOM 809 O O . ASN A 1 95 ? -22.843 -2.482 43.011 1.00 52.16 95 ASN A O 1
ATOM 813 N N . LYS A 1 96 ? -24.061 -1.955 41.198 1.00 52.97 96 LYS A N 1
ATOM 814 C CA . LYS A 1 96 ? -24.562 -0.666 41.705 1.00 52.97 96 LYS A CA 1
ATOM 815 C C . LYS A 1 96 ? -26.016 -0.716 42.193 1.00 52.97 96 LYS A C 1
ATOM 817 O O . LYS A 1 96 ? -26.514 0.327 42.618 1.00 52.97 96 LYS A O 1
ATOM 822 N N . GLU A 1 97 ? -26.660 -1.881 42.151 1.00 42.34 97 GLU A N 1
ATOM 823 C CA . GLU A 1 97 ? -27.920 -2.169 42.860 1.00 42.34 97 GLU A CA 1
ATOM 824 C C . GLU A 1 97 ? -27.646 -2.815 44.224 1.00 42.34 97 GLU A C 1
ATOM 826 O O . GLU A 1 97 ? -28.369 -2.458 45.182 1.00 42.34 97 GLU A O 1
#